Protein AF-A0AAN8XK41-F1 (afdb_monomer)

Structure (mmCIF, N/CA/C/O backbone):
data_AF-A0AAN8XK41-F1
#
_entry.id   AF-A0AAN8XK41-F1
#
loop_
_atom_site.group_PDB
_atom_site.id
_atom_site.type_symbol
_atom_site.label_atom_id
_atom_site.label_alt_id
_atom_site.label_comp_id
_atom_site.label_asym_id
_atom_site.label_entity_id
_atom_site.label_seq_id
_atom_site.pdbx_PDB_ins_code
_atom_site.Cartn_x
_atom_site.Cartn_y
_atom_site.Cartn_z
_atom_site.occupancy
_atom_site.B_iso_or_equiv
_atom_site.auth_seq_id
_atom_site.auth_comp_id
_atom_site.auth_asym_id
_atom_site.auth_atom_id
_atom_site.pdbx_PDB_model_num
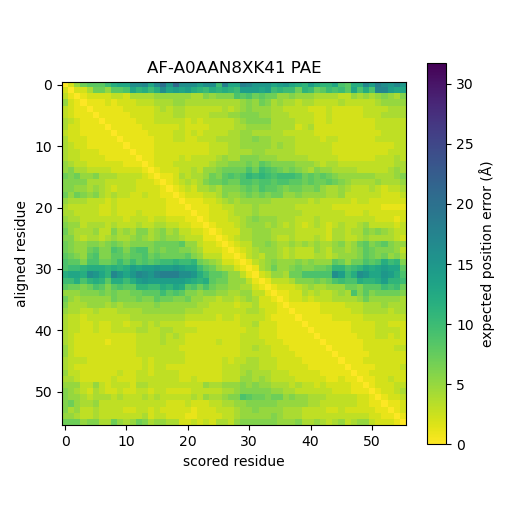ATOM 1 N N . MET A 1 1 ? 0.435 6.703 -12.283 1.00 61.81 1 MET A N 1
ATOM 2 C CA . MET A 1 1 ? -0.006 7.758 -11.347 1.00 61.81 1 MET A CA 1
ATOM 3 C C . MET A 1 1 ? -1.519 7.761 -11.098 1.00 61.81 1 MET A C 1
ATOM 5 O O . MET A 1 1 ? -1.909 7.411 -9.997 1.00 61.81 1 MET A O 1
ATOM 9 N N . HIS A 1 2 ? -2.397 8.045 -12.078 1.00 76.25 2 HIS A N 1
ATOM 10 C CA . HIS A 1 2 ? -3.853 8.207 -11.831 1.00 76.25 2 HIS A CA 1
ATOM 11 C C . HIS A 1 2 ? -4.585 7.040 -11.132 1.00 76.25 2 HIS A C 1
ATOM 13 O O . HIS A 1 2 ? -5.547 7.278 -10.405 1.00 76.25 2 HIS A O 1
ATOM 19 N N . THR A 1 3 ? -4.170 5.788 -11.349 1.00 86.00 3 THR A N 1
ATOM 20 C CA . THR A 1 3 ? -4.822 4.622 -10.723 1.00 86.00 3 THR A CA 1
ATOM 21 C C . THR A 1 3 ? -4.438 4.447 -9.253 1.00 86.00 3 THR A C 1
ATOM 23 O O . THR A 1 3 ? -5.294 4.056 -8.467 1.00 86.00 3 THR A O 1
ATOM 26 N N . ALA A 1 4 ? -3.191 4.759 -8.874 1.00 87.62 4 ALA A N 1
ATOM 27 C CA . ALA A 1 4 ? -2.726 4.650 -7.486 1.00 87.62 4 ALA A CA 1
ATOM 28 C C . ALA A 1 4 ? -3.532 5.576 -6.571 1.00 87.62 4 ALA A C 1
ATOM 30 O O . ALA A 1 4 ? -4.071 5.122 -5.570 1.00 87.62 4 ALA A O 1
ATOM 31 N N . VAL A 1 5 ? -3.709 6.832 -6.999 1.00 90.25 5 VAL A N 1
ATOM 32 C CA . VAL A 1 5 ? -4.484 7.853 -6.276 1.00 90.25 5 VAL A CA 1
ATOM 33 C C . VAL A 1 5 ? -5.927 7.398 -6.057 1.00 90.25 5 VAL A C 1
ATOM 35 O O . VAL A 1 5 ? -6.408 7.380 -4.932 1.00 90.25 5 VAL A O 1
ATOM 38 N N . LYS A 1 6 ? -6.609 6.937 -7.114 1.00 91.69 6 LYS A N 1
ATOM 39 C CA . LYS A 1 6 ? -7.999 6.462 -7.001 1.00 91.69 6 LYS A CA 1
ATOM 40 C C . LYS A 1 6 ? -8.147 5.253 -6.076 1.00 91.69 6 LYS A C 1
ATOM 42 O O . LYS A 1 6 ? -9.167 5.118 -5.407 1.00 91.69 6 LYS A O 1
ATOM 47 N N . LEU A 1 7 ? -7.170 4.344 -6.068 1.00 90.94 7 LEU A N 1
ATOM 48 C CA . LEU A 1 7 ? -7.185 3.199 -5.157 1.00 90.94 7 LEU A CA 1
ATOM 49 C C . LEU A 1 7 ? -6.933 3.642 -3.718 1.00 90.94 7 LEU A C 1
ATOM 51 O O . LEU A 1 7 ? -7.680 3.229 -2.833 1.00 90.94 7 LEU A O 1
ATOM 55 N N . ASN A 1 8 ? -5.943 4.508 -3.500 1.00 92.75 8 ASN A N 1
ATOM 56 C CA . ASN A 1 8 ? -5.644 5.073 -2.192 1.00 92.75 8 ASN A CA 1
ATOM 57 C C . ASN A 1 8 ? -6.871 5.783 -1.602 1.00 92.75 8 ASN A C 1
ATOM 59 O O . ASN A 1 8 ? -7.279 5.442 -0.497 1.00 92.75 8 ASN A O 1
ATOM 63 N N . GLU A 1 9 ? -7.547 6.647 -2.366 1.00 93.44 9 GLU A N 1
ATOM 64 C CA . GLU A 1 9 ? -8.764 7.342 -1.923 1.00 93.44 9 GLU A CA 1
ATOM 65 C C . GLU A 1 9 ? -9.827 6.371 -1.390 1.00 93.44 9 GLU A C 1
ATOM 67 O O . GLU A 1 9 ? -10.438 6.607 -0.348 1.00 93.44 9 GLU A O 1
ATOM 72 N N . VAL A 1 10 ? -10.062 5.251 -2.079 1.00 93.81 10 VAL A N 1
ATOM 73 C CA . VAL A 1 10 ? -11.052 4.254 -1.646 1.00 93.81 10 VAL A CA 1
ATOM 74 C C . VAL A 1 10 ? -10.579 3.493 -0.407 1.00 93.81 10 VAL A C 1
ATOM 76 O O . VAL A 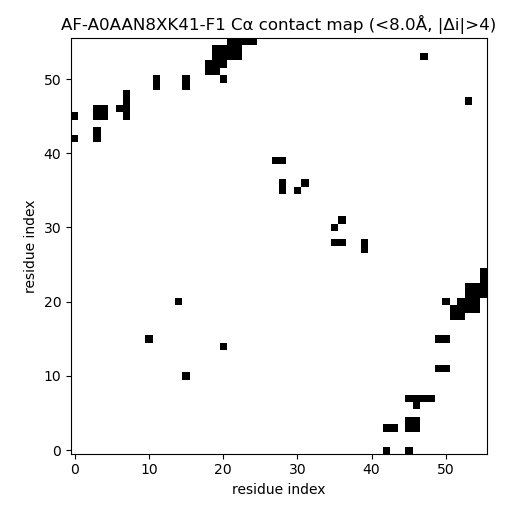1 10 ? -11.394 3.222 0.479 1.00 93.81 10 VAL A O 1
ATOM 79 N N . ILE A 1 11 ? -9.292 3.143 -0.337 1.00 91.81 11 ILE A N 1
ATOM 80 C CA . ILE A 1 11 ? -8.702 2.425 0.800 1.00 91.81 11 ILE A CA 1
ATOM 81 C C . ILE A 1 11 ? -8.748 3.306 2.046 1.00 91.81 11 ILE A C 1
ATOM 83 O O . ILE A 1 11 ? -9.277 2.880 3.067 1.00 91.81 11 ILE A O 1
ATOM 87 N N . VAL A 1 12 ? -8.285 4.551 1.956 1.00 92.94 12 VAL A N 1
ATOM 88 C CA . VAL A 1 12 ? -8.312 5.510 3.064 1.00 92.94 12 VAL A CA 1
ATOM 89 C C . VAL A 1 12 ? -9.751 5.737 3.523 1.00 92.94 12 VAL A C 1
ATOM 91 O O . VAL A 1 12 ? -10.046 5.533 4.698 1.00 92.94 12 VAL A O 1
ATOM 94 N N . ASN A 1 13 ? -10.689 6.021 2.612 1.00 93.31 13 ASN A N 1
ATOM 95 C CA . ASN A 1 13 ? -12.093 6.251 2.977 1.00 93.31 13 ASN A CA 1
ATOM 96 C C . ASN A 1 13 ? -12.744 5.079 3.732 1.00 93.31 13 ASN A C 1
ATOM 98 O O . ASN A 1 13 ? -13.637 5.298 4.549 1.00 93.31 13 ASN A O 1
ATOM 102 N N . LYS A 1 14 ? -12.334 3.834 3.462 1.00 91.44 14 LYS A N 1
ATOM 103 C CA . LYS A 1 14 ? -12.917 2.640 4.098 1.00 91.44 14 LYS A CA 1
ATOM 104 C C . LYS A 1 14 ? -12.126 2.121 5.291 1.00 91.44 14 LYS A C 1
ATOM 106 O O . LYS A 1 14 ? -12.699 1.443 6.140 1.00 91.44 14 LYS A O 1
ATOM 111 N N . SER A 1 15 ? -10.830 2.395 5.339 1.00 90.19 15 SER A N 1
ATOM 112 C CA . SER A 1 15 ? -9.896 1.692 6.215 1.00 90.19 15 SER A CA 1
ATOM 113 C C . SER A 1 15 ? -9.029 2.619 7.060 1.00 90.19 15 SER A C 1
ATOM 115 O O . SER A 1 15 ? -8.177 2.102 7.774 1.00 90.19 15 SER A O 1
ATOM 117 N N . HIS A 1 16 ? -9.275 3.934 7.071 1.00 85.94 16 HIS A N 1
ATOM 118 C CA . HIS A 1 16 ? -8.503 4.907 7.857 1.00 85.94 16 HIS A CA 1
ATOM 119 C C . HIS A 1 16 ? -8.336 4.527 9.339 1.00 85.94 16 HIS A C 1
ATOM 121 O O . HIS A 1 16 ? -7.249 4.642 9.887 1.00 85.94 16 HIS A O 1
ATOM 127 N N . ASN A 1 17 ? -9.388 3.994 9.971 1.00 89.06 17 ASN A N 1
ATOM 128 C CA . ASN A 1 17 ? -9.362 3.598 11.387 1.00 89.06 17 ASN A CA 1
ATOM 129 C C . ASN A 1 17 ? -8.911 2.139 11.610 1.00 89.06 17 ASN A C 1
ATOM 131 O O . ASN A 1 17 ? -9.097 1.586 12.696 1.00 89.06 17 ASN A O 1
ATOM 135 N N . SER A 1 18 ? -8.392 1.471 10.578 1.00 92.62 18 SER A N 1
ATOM 136 C CA . SER A 1 18 ? -7.965 0.073 10.678 1.00 92.62 18 SER A CA 1
ATOM 137 C C . SER A 1 18 ? -6.616 -0.017 11.374 1.00 92.62 18 SER A C 1
ATOM 139 O O . SER A 1 18 ? -5.709 0.762 11.111 1.00 92.62 18 SER A O 1
ATOM 141 N N . GLN A 1 19 ? -6.448 -1.028 12.224 1.00 92.94 19 GLN A N 1
ATOM 142 C CA . GLN A 1 19 ? -5.166 -1.262 12.893 1.00 92.94 19 GLN A CA 1
ATOM 143 C C . GLN A 1 19 ? -4.092 -1.813 11.943 1.00 92.94 19 GLN A C 1
ATOM 145 O O . GLN A 1 19 ? -2.906 -1.706 12.234 1.00 92.94 19 GLN A O 1
ATOM 150 N N . LEU A 1 20 ? -4.494 -2.427 10.830 1.00 92.88 20 LEU A N 1
ATOM 151 C CA . LEU A 1 20 ? -3.602 -2.955 9.804 1.00 92.88 20 LEU A CA 1
ATOM 152 C C . LEU A 1 20 ? -4.366 -3.036 8.482 1.00 92.88 20 LEU A C 1
ATOM 154 O O . LEU A 1 20 ? -5.502 -3.514 8.459 1.00 92.88 20 LEU A O 1
ATOM 158 N N . VAL A 1 21 ? -3.734 -2.611 7.391 1.00 93.12 21 VAL A N 1
ATOM 159 C CA . VAL A 1 21 ? -4.250 -2.779 6.029 1.00 93.12 21 VAL A CA 1
ATOM 160 C C . VAL A 1 21 ? -3.349 -3.764 5.289 1.00 93.12 21 VAL A C 1
ATOM 162 O O . VAL A 1 21 ? -2.145 -3.553 5.184 1.00 93.12 21 VAL A O 1
ATOM 165 N N . ILE A 1 22 ? -3.928 -4.858 4.794 1.00 94.31 22 ILE A N 1
ATOM 166 C CA . ILE A 1 22 ? -3.210 -5.857 3.994 1.00 94.31 22 ILE A CA 1
ATOM 167 C C . ILE A 1 22 ? -3.550 -5.606 2.527 1.00 94.31 22 ILE A C 1
ATOM 169 O O . ILE A 1 22 ? -4.724 -5.622 2.152 1.00 94.31 22 ILE A O 1
ATOM 173 N N . ILE A 1 23 ? -2.533 -5.357 1.708 1.00 91.56 23 ILE A N 1
ATOM 174 C CA . ILE A 1 23 ? -2.663 -5.071 0.276 1.00 91.56 23 ILE A CA 1
ATOM 175 C C . ILE A 1 23 ? -1.817 -6.094 -0.471 1.00 91.56 23 ILE A C 1
ATOM 177 O O . ILE A 1 23 ? -0.730 -6.425 -0.033 1.00 91.56 23 ILE A O 1
ATOM 181 N N . ASN A 1 24 ? -2.285 -6.606 -1.605 1.00 90.38 24 ASN A N 1
ATOM 182 C CA . ASN A 1 24 ? -1.429 -7.463 -2.421 1.00 90.38 24 ASN A CA 1
ATOM 183 C C . ASN A 1 24 ? -0.297 -6.634 -3.032 1.00 90.38 24 ASN A C 1
ATOM 185 O O . ASN A 1 24 ? -0.581 -5.633 -3.697 1.00 90.38 24 ASN A O 1
ATOM 189 N N . LEU A 1 25 ? 0.950 -7.087 -2.888 1.00 91.06 25 LEU A N 1
ATOM 190 C CA . LEU A 1 25 ? 2.075 -6.486 -3.594 1.00 91.06 25 LEU A CA 1
ATOM 191 C C . LEU A 1 25 ? 1.840 -6.547 -5.119 1.00 91.06 25 LEU A C 1
ATOM 193 O O . LEU A 1 25 ? 1.683 -7.639 -5.682 1.00 91.06 25 LEU A O 1
ATOM 197 N N . PRO A 1 26 ? 1.801 -5.396 -5.814 1.00 87.94 26 PRO A N 1
ATOM 198 C CA . PRO A 1 26 ? 1.756 -5.365 -7.267 1.00 87.94 26 PRO A CA 1
ATOM 199 C C . PRO A 1 26 ? 2.974 -6.082 -7.862 1.00 87.94 26 PRO A C 1
ATOM 201 O O . PRO A 1 26 ? 4.054 -6.100 -7.283 1.00 87.94 26 PRO A O 1
ATOM 204 N N . GLY A 1 27 ? 2.820 -6.680 -9.043 1.00 88.06 27 GLY A N 1
ATOM 205 C CA . GLY A 1 27 ? 3.953 -7.326 -9.704 1.00 88.06 27 GLY A CA 1
ATOM 206 C C . GLY A 1 27 ? 5.053 -6.304 -10.037 1.00 88.06 27 GLY A C 1
ATOM 207 O O . GLY A 1 27 ? 4.723 -5.237 -10.564 1.00 88.06 27 GLY A O 1
ATOM 208 N N . PRO A 1 28 ? 6.341 -6.613 -9.788 1.00 86.62 28 PRO A N 1
ATOM 209 C CA . PRO A 1 28 ? 7.435 -5.721 -10.151 1.00 86.62 28 PRO A CA 1
ATOM 210 C C . PRO A 1 28 ? 7.479 -5.496 -11.672 1.00 86.62 28 PRO A C 1
ATOM 212 O O . PRO A 1 28 ? 6.989 -6.331 -12.449 1.00 86.62 28 PRO A O 1
ATOM 215 N N . PRO A 1 29 ? 8.068 -4.380 -12.136 1.00 86.81 29 PRO A N 1
ATOM 216 C CA . PRO A 1 29 ? 8.186 -4.104 -13.560 1.00 86.81 29 PRO A CA 1
ATOM 217 C C . PRO A 1 29 ? 8.941 -5.238 -14.268 1.00 86.81 29 PRO A C 1
ATOM 219 O O . PRO A 1 29 ? 10.011 -5.661 -13.842 1.00 86.81 29 PRO A O 1
ATOM 222 N N . LYS A 1 30 ? 8.398 -5.717 -15.397 1.00 82.62 30 LYS A N 1
ATOM 223 C CA . LYS A 1 30 ? 8.991 -6.818 -16.189 1.00 82.62 30 LYS A CA 1
ATOM 224 C C . LYS A 1 30 ? 10.389 -6.502 -16.728 1.00 82.62 30 LYS A C 1
ATOM 226 O O . LYS A 1 30 ? 11.114 -7.405 -17.130 1.00 82.62 30 LYS A O 1
ATOM 231 N N . THR A 1 31 ? 10.739 -5.222 -16.802 1.00 80.19 31 THR A N 1
ATOM 232 C CA . THR A 1 31 ? 12.033 -4.751 -17.285 1.00 80.19 31 THR A CA 1
ATOM 233 C C . THR A 1 31 ? 12.651 -3.864 -16.217 1.00 80.19 31 THR A C 1
ATOM 235 O O . THR A 1 31 ? 12.095 -2.814 -15.896 1.00 80.19 31 THR A O 1
ATOM 238 N N . LEU A 1 32 ? 13.812 -4.277 -15.711 1.00 75.50 32 LEU A N 1
ATOM 239 C CA . LEU A 1 32 ? 14.607 -3.558 -14.713 1.00 75.50 32 LEU A CA 1
ATOM 240 C C . LEU A 1 32 ? 15.367 -2.404 -15.384 1.00 75.50 32 LEU A C 1
ATOM 242 O O . LEU A 1 32 ? 16.577 -2.452 -15.588 1.00 75.50 32 LEU A O 1
ATOM 246 N N . ARG A 1 33 ? 14.622 -1.391 -15.834 1.00 83.38 33 ARG A N 1
ATOM 247 C CA . ARG A 1 33 ? 15.188 -0.084 -16.187 1.00 83.38 33 ARG A CA 1
ATOM 248 C C . ARG A 1 33 ? 15.071 0.822 -14.961 1.00 83.38 33 ARG A C 1
ATOM 250 O O . ARG A 1 33 ? 14.006 0.785 -14.344 1.00 83.38 33 ARG A O 1
ATOM 257 N N . PRO A 1 34 ? 16.063 1.683 -14.672 1.00 83.06 34 PRO A N 1
ATOM 258 C CA . PRO A 1 34 ? 16.015 2.593 -13.525 1.00 83.06 34 PRO A CA 1
ATOM 259 C C . PRO A 1 34 ? 14.712 3.402 -13.452 1.00 83.06 34 PRO A C 1
ATOM 261 O O . PRO A 1 34 ? 14.077 3.475 -12.411 1.00 83.06 34 PRO A O 1
ATOM 264 N N . GLU A 1 35 ? 14.234 3.906 -14.593 1.00 84.38 35 GLU A N 1
ATOM 265 C CA . GLU A 1 35 ? 12.960 4.635 -14.689 1.00 84.38 35 GLU A CA 1
ATOM 266 C C . GLU A 1 35 ? 11.740 3.779 -14.307 1.00 84.38 35 GLU A C 1
ATOM 268 O O . GLU A 1 35 ? 10.782 4.268 -13.716 1.00 84.38 35 GLU A O 1
ATOM 273 N N . GLY A 1 36 ? 11.749 2.487 -14.652 1.00 84.25 36 GLY A N 1
ATOM 274 C CA . GLY A 1 36 ? 10.666 1.559 -14.323 1.00 84.25 36 GLY A CA 1
ATOM 275 C C . GLY A 1 36 ? 10.626 1.226 -12.836 1.00 84.25 36 GLY A C 1
ATOM 276 O O . GLY A 1 36 ? 9.541 1.117 -12.269 1.00 84.25 36 GLY A O 1
ATOM 277 N N . GLU A 1 37 ? 11.796 1.111 -12.210 1.00 86.75 37 GLU A N 1
ATOM 278 C CA . GLU A 1 37 ? 11.927 0.936 -10.764 1.00 86.75 37 GLU A CA 1
ATOM 279 C C . GLU A 1 37 ? 11.468 2.189 -10.016 1.00 86.75 37 GLU A C 1
ATOM 281 O O . GLU A 1 37 ? 10.651 2.077 -9.105 1.00 86.75 37 GLU A O 1
ATOM 286 N N . SER A 1 38 ? 11.891 3.384 -10.447 1.00 89.56 38 SER A N 1
ATOM 287 C CA . SER A 1 38 ? 11.437 4.649 -9.856 1.00 89.56 38 SER A CA 1
ATOM 288 C C . SER A 1 38 ? 9.919 4.808 -9.939 1.00 89.56 38 SER A C 1
ATOM 290 O O . SER A 1 38 ? 9.282 5.064 -8.922 1.00 89.56 38 SER A O 1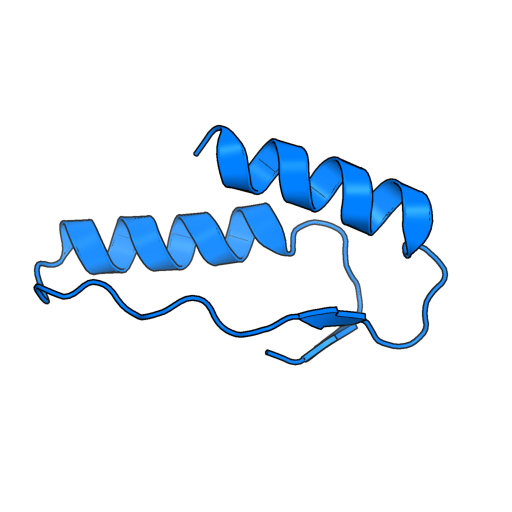
ATOM 292 N N . ASN A 1 39 ? 9.321 4.558 -11.108 1.00 89.12 39 ASN A N 1
ATOM 293 C CA . ASN A 1 39 ? 7.868 4.637 -11.289 1.00 89.12 39 ASN A CA 1
ATOM 294 C C . ASN A 1 39 ? 7.105 3.608 -10.436 1.00 89.12 39 ASN A C 1
ATOM 296 O O . ASN A 1 39 ? 5.976 3.858 -10.019 1.00 89.12 39 ASN A O 1
ATOM 300 N N . TYR A 1 40 ? 7.688 2.426 -10.213 1.00 90.25 40 TYR A N 1
ATOM 301 C CA . TYR A 1 40 ? 7.093 1.391 -9.369 1.00 90.25 40 TYR A CA 1
ATOM 302 C C . TYR A 1 40 ? 7.132 1.785 -7.888 1.00 90.25 40 TYR A C 1
ATOM 304 O O . TYR A 1 40 ? 6.125 1.647 -7.197 1.00 90.25 40 TYR A O 1
ATOM 312 N N . MET A 1 41 ? 8.257 2.327 -7.416 1.00 91.19 41 MET A N 1
ATOM 313 C CA . MET A 1 41 ? 8.380 2.822 -6.042 1.00 91.19 41 MET A CA 1
ATOM 314 C C . MET A 1 41 ? 7.449 4.013 -5.792 1.00 91.19 41 MET A C 1
ATOM 316 O O . MET A 1 41 ? 6.719 4.009 -4.806 1.00 91.19 41 MET A O 1
ATOM 320 N N . GLU A 1 42 ? 7.380 4.963 -6.727 1.00 91.94 42 GLU A N 1
ATOM 321 C CA . GLU A 1 42 ? 6.460 6.106 -6.661 1.00 91.94 42 GLU A CA 1
ATOM 322 C C . GLU A 1 42 ? 4.989 5.652 -6.657 1.00 91.94 42 GLU A C 1
ATOM 324 O O . GLU A 1 42 ? 4.156 6.178 -5.921 1.00 91.94 42 GLU A O 1
ATOM 329 N N . PHE A 1 43 ? 4.651 4.614 -7.430 1.00 92.19 43 PHE A N 1
ATOM 330 C CA . PHE A 1 43 ? 3.313 4.023 -7.400 1.00 92.19 43 PHE A CA 1
ATOM 331 C C . PHE A 1 43 ? 2.957 3.456 -6.018 1.00 92.19 43 PHE A C 1
ATOM 333 O O . PHE A 1 43 ? 1.835 3.666 -5.553 1.00 92.19 43 PHE A O 1
ATOM 340 N N . LEU A 1 44 ? 3.876 2.724 -5.380 1.00 92.31 44 LEU A N 1
ATOM 341 C CA . LEU A 1 4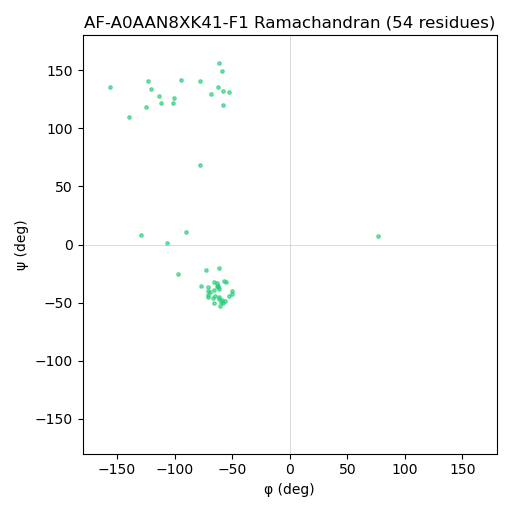4 ? 3.662 2.140 -4.051 1.00 92.31 44 LEU A CA 1
ATOM 342 C C . LEU A 1 44 ? 3.523 3.209 -2.966 1.00 92.31 44 LEU A C 1
ATOM 344 O O . LEU A 1 44 ? 2.677 3.075 -2.080 1.00 92.31 44 LEU A O 1
ATOM 348 N N . GLU A 1 45 ? 4.318 4.270 -3.061 1.00 92.25 45 GLU A N 1
ATOM 349 C CA . GLU A 1 45 ? 4.263 5.415 -2.156 1.00 92.25 45 GLU A CA 1
ATOM 350 C C . GLU A 1 45 ? 2.889 6.093 -2.219 1.00 92.25 45 GLU A C 1
ATOM 352 O O . GLU A 1 45 ? 2.190 6.163 -1.211 1.00 92.25 45 GLU A O 1
ATOM 357 N N . VAL A 1 46 ? 2.426 6.449 -3.422 1.00 93.88 46 VAL A N 1
ATOM 358 C CA . VAL A 1 46 ? 1.1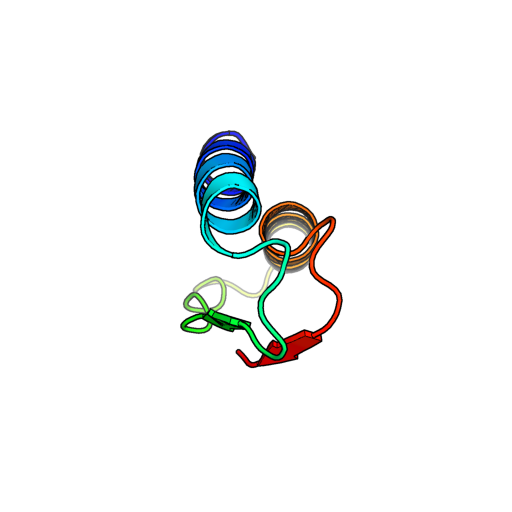01 7.065 -3.621 1.00 93.88 46 VAL A CA 1
ATOM 359 C C . VAL A 1 46 ? -0.038 6.127 -3.205 1.00 93.88 46 VAL A C 1
ATOM 361 O O . VAL A 1 46 ? -1.060 6.570 -2.688 1.00 93.88 46 VAL A O 1
ATOM 364 N N . LEU A 1 47 ? 0.097 4.814 -3.422 1.00 92.56 47 LEU A N 1
ATOM 365 C CA . LEU A 1 47 ? -0.937 3.847 -3.038 1.00 92.56 47 LEU A CA 1
ATOM 366 C C . LEU A 1 47 ? -1.116 3.753 -1.514 1.00 92.56 47 LEU A C 1
ATOM 368 O O . LEU A 1 47 ? -2.229 3.499 -1.048 1.00 92.56 47 LEU A O 1
ATOM 372 N N . THR A 1 48 ? -0.042 3.938 -0.746 1.00 91.88 48 THR A N 1
ATOM 373 C CA . THR A 1 48 ? -0.022 3.730 0.713 1.00 91.88 48 THR A CA 1
ATOM 374 C C . THR A 1 48 ? 0.021 5.013 1.534 1.00 91.88 48 THR A C 1
ATOM 376 O O . THR A 1 48 ? -0.011 4.956 2.763 1.00 91.88 48 THR A O 1
ATOM 379 N N . GLU A 1 49 ? 0.013 6.165 0.868 1.00 92.69 49 GLU A N 1
ATOM 380 C CA . GLU A 1 49 ? -0.041 7.476 1.499 1.00 92.69 49 GLU A CA 1
ATOM 381 C C . GLU A 1 49 ? -1.220 7.580 2.486 1.00 92.69 49 GLU A C 1
ATOM 383 O O . GLU A 1 49 ? -2.3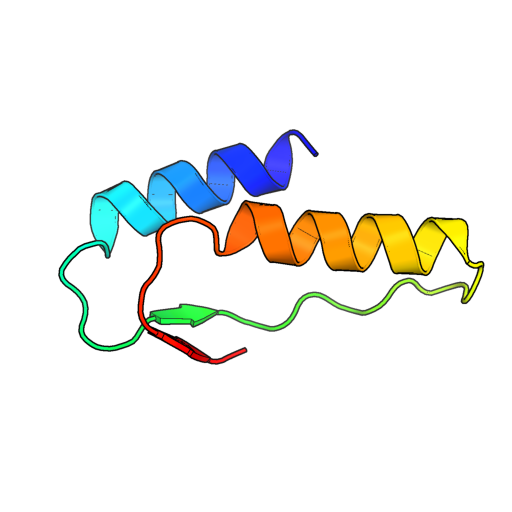54 7.197 2.188 1.00 92.69 4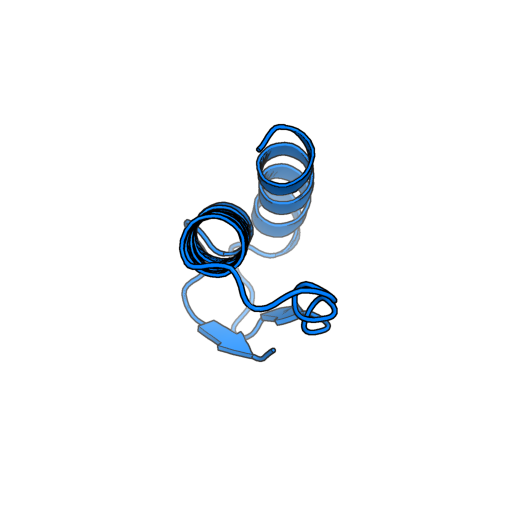9 GLU A O 1
ATOM 388 N N . GLY A 1 50 ? -0.945 8.069 3.697 1.00 88.56 50 GLY A N 1
ATOM 389 C CA . GLY A 1 50 ? -1.960 8.255 4.739 1.00 88.56 50 GLY A CA 1
ATOM 390 C C . GLY A 1 50 ? -2.413 6.984 5.473 1.00 88.56 50 GLY A C 1
ATOM 391 O O . GLY A 1 50 ? -3.342 7.062 6.280 1.00 88.56 50 GLY A O 1
ATOM 392 N N . LEU A 1 51 ? -1.782 5.826 5.239 1.00 89.94 51 LEU A N 1
ATOM 393 C CA . LEU A 1 51 ? -2.028 4.588 5.988 1.00 89.94 51 LEU A CA 1
ATOM 394 C C . LEU A 1 51 ? -0.938 4.370 7.049 1.00 89.94 51 LEU A C 1
ATOM 396 O O . LEU A 1 51 ? 0.244 4.330 6.728 1.00 89.94 51 LEU A O 1
ATOM 400 N N . GLU A 1 52 ? -1.321 4.178 8.317 1.00 89.25 52 GLU A N 1
ATOM 401 C CA . GLU A 1 52 ? -0.343 4.008 9.409 1.00 89.25 52 GLU A CA 1
ATOM 402 C C . GLU A 1 52 ? 0.432 2.687 9.340 1.00 89.25 52 GLU A C 1
ATOM 404 O O . GLU A 1 52 ? 1.623 2.634 9.645 1.00 89.25 52 GLU A O 1
ATOM 409 N N . ARG A 1 53 ? -0.256 1.588 9.011 1.00 92.50 53 ARG A N 1
ATOM 410 C CA . ARG A 1 53 ? 0.312 0.236 9.018 1.00 92.50 53 ARG A CA 1
ATOM 411 C C . ARG A 1 53 ? -0.193 -0.542 7.816 1.00 92.50 53 ARG A C 1
ATOM 413 O O . ARG A 1 53 ? -1.365 -0.922 7.766 1.00 92.50 53 ARG A O 1
ATOM 420 N N . VAL A 1 54 ? 0.712 -0.797 6.876 1.00 92.50 54 VAL A N 1
ATOM 421 C CA . VAL A 1 54 ? 0.444 -1.566 5.659 1.00 92.50 54 VAL A CA 1
ATOM 422 C C . VAL A 1 54 ? 1.358 -2.784 5.608 1.00 92.50 54 VAL A C 1
ATOM 424 O O . VAL A 1 54 ? 2.560 -2.671 5.844 1.00 92.50 54 VAL A O 1
ATOM 427 N N . LEU A 1 55 ? 0.785 -3.941 5.288 1.00 93.50 55 LEU A N 1
ATOM 428 C CA . LEU A 1 55 ? 1.520 -5.155 4.941 1.00 93.50 55 LEU A CA 1
ATOM 429 C C . LEU A 1 55 ? 1.249 -5.484 3.470 1.00 93.50 55 LEU A C 1
ATOM 431 O O . LEU A 1 55 ? 0.082 -5.537 3.070 1.00 93.50 55 LEU A O 1
ATOM 435 N N . MET A 1 56 ? 2.318 -5.683 2.694 1.00 88.81 56 MET A N 1
ATOM 436 C CA . MET A 1 56 ? 2.279 -6.009 1.263 1.00 88.81 56 MET A CA 1
ATOM 437 C C . MET A 1 56 ? 2.962 -7.332 0.949 1.00 88.81 56 MET A C 1
ATOM 439 O O . MET A 1 56 ? 4.009 -7.599 1.581 1.00 88.81 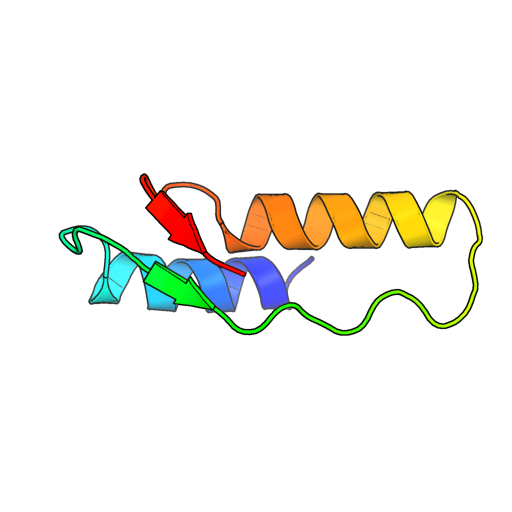56 MET A O 1
#

pLDDT: mean 88.97, std 5.55, range [61.81, 94.31]

Mean predicted aligned error: 4.09 Å

InterPro domains:
  IPR004842 SLC12A transporter family [PTHR11827] (1-56)
  IPR018491 SLC12A transporter, C-terminal [PF03522] (3-54)

Solvent-accessible surface area (backbone atoms only — not comparable to full-atom values): 3460 Å² total; per-residue (Å²): 110,78,66,31,48,59,49,20,55,54,46,48,77,75,43,65,89,50,88,62,46,80,48,82,66,74,81,74,65,94,55,93,43,74,70,44,51,52,53,48,52,53,39,53,49,51,38,48,60,92,57,95,42,76,48,100

Sequence (56 aa):
MHTAVKLNEVIVNKSHNSQLVIINLPGPPKTLRPEGESNYMEFLEVLTEGLERVLM

Radius of gyration: 12.06 Å; Cα contacts (8 Å, |Δi|>4): 44; chains: 1; bounding box: 29×16×30 Å

Secondary structure (DSSP, 8-state):
-HHHHHHHHHHHHHHTT-S-EE-PPPPPPSS--HHHHHHHHHHHHHHHTT-S-EE-

Organism: Halocaridina rubra (NCBI:txid373956)

Nearest PDB structures (foldseek):
  6vw9-assembly1_B-2  TM=9.638E-01  e=4.091E-06  Caenorhabditis elegans
  6y5v-assembly1_B  TM=9.518E-01  e=3.506E-05  Homo sapiens
  7ngb-assembly1_B  TM=9.408E-01  e=3.066E-05  Homo sapiens
  6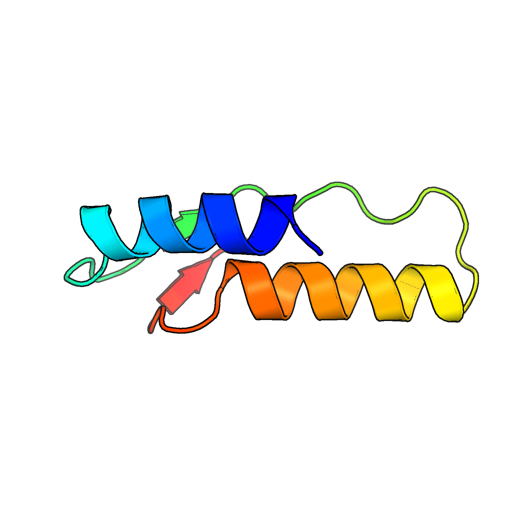vwa-assembly1_A-2  TM=9.688E-01  e=6.287E-04  Caenorhabditis elegans

Foldseek 3Di:
DVVLQVLQVVCCVVDLVPPEAEDDQDDQDPDPDVVSNVVSVVSVCSNCPNPPHYDD